Protein AF-A0A0L6CN71-F1 (afdb_monomer)

Mean predicted aligned error: 9.07 Å

Organism: NCBI:txid1631356

Structure (mmCIF, N/CA/C/O backbone):
data_AF-A0A0L6CN71-F1
#
_entry.id   AF-A0A0L6CN71-F1
#
loop_
_atom_site.group_PDB
_atom_site.id
_atom_site.type_symbol
_atom_site.label_atom_id
_atom_site.label_alt_id
_atom_site.label_comp_id
_atom_site.label_asym_id
_atom_site.label_entity_id
_atom_site.label_seq_id
_atom_site.pdbx_PDB_ins_code
_atom_site.Cartn_x
_atom_site.Cartn_y
_atom_site.Cartn_z
_atom_site.occupancy
_atom_site.B_iso_or_equiv
_atom_site.auth_seq_id
_atom_site.auth_comp_id
_atom_site.auth_asym_id
_atom_s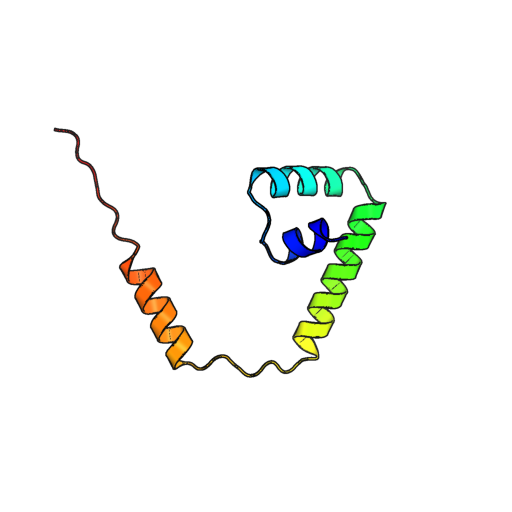ite.auth_atom_id
_atom_site.pdbx_PDB_model_num
ATOM 1 N N . MET A 1 1 ? 11.315 -6.615 -3.097 1.00 59.44 1 MET A N 1
ATOM 2 C CA . MET A 1 1 ? 10.049 -6.817 -2.362 1.00 59.44 1 MET A CA 1
ATOM 3 C C . MET A 1 1 ? 9.646 -5.570 -1.587 1.00 59.44 1 MET A C 1
ATOM 5 O O . MET A 1 1 ? 8.537 -5.108 -1.798 1.00 59.44 1 MET A O 1
ATOM 9 N N . ASP A 1 2 ? 10.529 -4.970 -0.787 1.00 78.38 2 ASP A N 1
ATOM 10 C CA . ASP A 1 2 ? 10.171 -3.854 0.114 1.00 78.38 2 ASP A CA 1
ATOM 11 C C . ASP A 1 2 ? 9.548 -2.623 -0.574 1.00 78.38 2 ASP A C 1
ATOM 13 O O . ASP A 1 2 ? 8.638 -2.011 -0.025 1.00 78.38 2 ASP A O 1
ATOM 17 N N . GLN A 1 3 ? 9.954 -2.292 -1.806 1.00 88.56 3 GLN A N 1
ATOM 18 C CA . GLN A 1 3 ? 9.399 -1.135 -2.527 1.00 88.5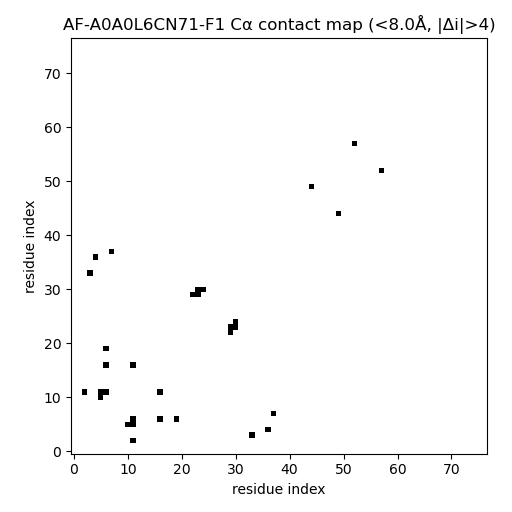6 3 GLN A CA 1
ATOM 19 C C . GLN A 1 3 ? 7.941 -1.315 -2.979 1.00 88.56 3 GLN A C 1
ATOM 21 O O . GLN A 1 3 ? 7.197 -0.339 -2.989 1.00 88.56 3 GLN A O 1
ATOM 26 N N . ILE A 1 4 ? 7.509 -2.537 -3.325 1.00 92.75 4 ILE A N 1
ATOM 27 C CA . ILE A 1 4 ? 6.105 -2.808 -3.692 1.00 92.75 4 ILE A CA 1
ATOM 28 C C . ILE A 1 4 ? 5.211 -2.650 -2.460 1.00 92.75 4 ILE A C 1
ATOM 30 O O . ILE A 1 4 ? 4.146 -2.045 -2.554 1.00 92.75 4 ILE A O 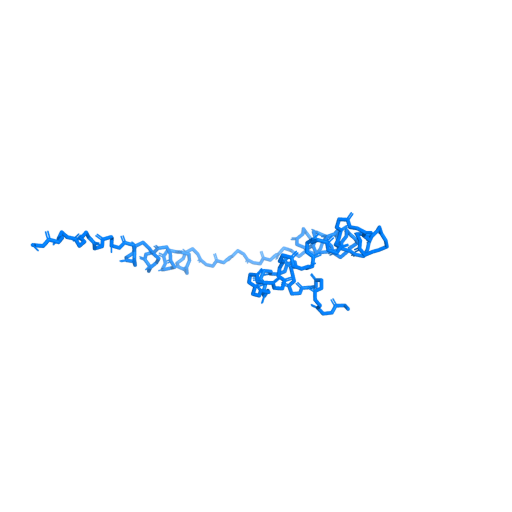1
ATOM 34 N N . TYR A 1 5 ? 5.660 -3.130 -1.296 1.00 93.88 5 TYR A N 1
ATOM 35 C CA . TYR A 1 5 ? 4.935 -2.948 -0.039 1.00 93.88 5 TYR A CA 1
ATOM 36 C C . TYR A 1 5 ? 4.848 -1.476 0.359 1.00 93.88 5 TYR A C 1
ATOM 38 O O . TYR A 1 5 ? 3.743 -0.979 0.550 1.00 93.88 5 TYR A O 1
ATOM 46 N N . ALA A 1 6 ? 5.974 -0.758 0.362 1.00 94.56 6 ALA A N 1
ATOM 47 C CA . ALA A 1 6 ? 5.988 0.675 0.645 1.00 94.56 6 ALA A CA 1
ATOM 48 C C . ALA A 1 6 ? 5.087 1.465 -0.322 1.00 94.56 6 ALA A C 1
ATOM 50 O O . ALA A 1 6 ? 4.416 2.412 0.076 1.00 94.56 6 ALA A O 1
ATOM 51 N N . TYR A 1 7 ? 5.014 1.064 -1.594 1.00 95.56 7 TYR A N 1
ATOM 52 C CA . TYR A 1 7 ? 4.098 1.668 -2.561 1.00 95.56 7 TYR A CA 1
ATOM 53 C C . TYR A 1 7 ? 2.628 1.356 -2.268 1.00 95.56 7 TYR A C 1
ATOM 55 O O . TYR A 1 7 ? 1.798 2.260 -2.314 1.00 95.56 7 TYR A O 1
ATOM 63 N N . LEU A 1 8 ? 2.300 0.099 -1.946 1.00 95.12 8 LEU A N 1
ATOM 64 C CA . LEU A 1 8 ? 0.943 -0.322 -1.577 1.00 95.12 8 LEU A CA 1
ATOM 65 C C . LEU A 1 8 ? 0.441 0.371 -0.304 1.00 95.12 8 LEU A C 1
ATOM 67 O O . LEU A 1 8 ? -0.748 0.659 -0.206 1.00 95.12 8 LEU A O 1
ATOM 71 N N . ASP A 1 9 ? 1.337 0.638 0.645 1.00 94.06 9 ASP A N 1
ATOM 72 C CA . ASP A 1 9 ? 1.027 1.308 1.912 1.00 94.06 9 ASP A CA 1
ATOM 73 C C . ASP A 1 9 ? 1.109 2.844 1.822 1.00 94.06 9 ASP A C 1
ATOM 75 O O . ASP A 1 9 ? 0.727 3.546 2.756 1.00 94.06 9 ASP A O 1
ATOM 79 N N . GLY A 1 10 ? 1.536 3.389 0.676 1.00 94.56 10 GLY A N 1
ATOM 80 C CA . GLY A 1 10 ? 1.652 4.834 0.458 1.00 94.56 10 GLY A CA 1
ATOM 81 C C . GLY A 1 10 ? 2.819 5.486 1.208 1.00 94.56 10 GLY A C 1
ATOM 82 O O . GLY A 1 10 ? 2.790 6.686 1.467 1.00 94.56 10 GLY A O 1
ATOM 83 N N . GLU A 1 11 ? 3.841 4.705 1.555 1.00 96.50 11 GLU A N 1
ATOM 84 C CA . GLU A 1 11 ? 5.014 5.115 2.337 1.00 96.50 11 GLU A CA 1
ATOM 85 C C . GLU A 1 11 ? 6.184 5.609 1.469 1.00 96.50 11 GLU A C 1
ATOM 87 O O . GLU A 1 11 ? 7.208 6.048 1.994 1.00 96.50 11 GLU A O 1
ATOM 92 N N . LEU A 1 12 ? 6.056 5.552 0.139 1.00 95.56 12 LEU A N 1
ATOM 93 C CA . LEU A 1 12 ? 7.056 6.113 -0.768 1.00 95.56 12 LEU A CA 1
ATOM 94 C C . LEU A 1 12 ? 6.929 7.634 -0.884 1.00 95.56 12 LEU A C 1
ATOM 96 O O . LEU A 1 12 ? 5.836 8.198 -0.942 1.00 95.56 12 LEU A O 1
ATOM 100 N N . ASP A 1 13 ? 8.073 8.303 -0.998 1.00 96.25 13 ASP A N 1
ATOM 101 C CA . ASP A 1 13 ? 8.117 9.697 -1.409 1.00 96.25 13 ASP A CA 1
ATOM 102 C C . ASP A 1 13 ? 7.687 9.847 -2.880 1.00 96.25 13 ASP A C 1
ATOM 104 O O . ASP A 1 13 ? 7.751 8.912 -3.683 1.00 96.25 13 ASP A O 1
ATOM 108 N N . ARG A 1 14 ? 7.235 11.052 -3.256 1.00 95.69 14 ARG A N 1
ATOM 109 C CA . ARG A 1 14 ? 6.681 11.311 -4.601 1.00 95.69 14 ARG A CA 1
ATOM 110 C C . ARG A 1 14 ? 7.615 10.884 -5.748 1.00 95.69 14 ARG A C 1
ATOM 112 O O . ARG A 1 14 ? 7.110 10.280 -6.692 1.00 95.69 14 ARG A O 1
ATOM 119 N N . PRO A 1 15 ? 8.935 11.164 -5.710 1.00 96.56 15 PRO A N 1
ATOM 120 C CA . PRO A 1 15 ? 9.848 10.711 -6.757 1.00 96.56 15 PRO A CA 1
ATOM 121 C C . PRO A 1 15 ? 9.893 9.186 -6.898 1.00 96.56 15 PRO A C 1
ATOM 123 O O . PRO A 1 15 ? 9.773 8.676 -8.011 1.00 96.56 15 PRO A O 1
ATOM 126 N N . SER A 1 16 ? 10.014 8.448 -5.790 1.00 95.38 16 SER A N 1
ATOM 127 C CA . SER A 1 16 ? 10.060 6.981 -5.828 1.00 95.38 16 SER A CA 1
ATOM 128 C C . SER A 1 16 ? 8.729 6.380 -6.265 1.00 95.38 16 SER A C 1
ATOM 130 O O . SER A 1 16 ? 8.711 5.385 -6.989 1.00 95.38 16 SER A O 1
ATOM 132 N N . GLN A 1 17 ? 7.615 7.004 -5.877 1.00 96.62 17 GLN A N 1
ATOM 133 C CA . GLN A 1 17 ? 6.285 6.603 -6.320 1.00 96.62 17 GLN A CA 1
ATOM 134 C C . GLN A 1 17 ? 6.157 6.679 -7.849 1.00 96.62 17 GLN A C 1
ATOM 136 O O . GLN A 1 17 ? 5.643 5.741 -8.459 1.00 96.62 17 GLN A O 1
ATOM 141 N N . GLU A 1 18 ? 6.629 7.760 -8.476 1.00 97.12 18 GLU A N 1
ATOM 142 C CA . GLU A 1 18 ? 6.550 7.917 -9.934 1.00 97.12 18 GLU A CA 1
ATOM 143 C C . GLU A 1 18 ? 7.486 6.946 -10.663 1.00 97.12 18 GLU A C 1
ATOM 145 O O . GLU A 1 18 ? 7.072 6.302 -11.626 1.00 97.12 18 GLU A O 1
ATOM 150 N N . LEU A 1 19 ? 8.713 6.761 -10.161 1.00 96.81 19 LEU A N 1
ATOM 151 C CA . LEU A 1 19 ? 9.664 5.793 -10.716 1.00 96.81 19 LEU A CA 1
ATOM 152 C C . LEU A 1 19 ? 9.106 4.369 -10.704 1.00 96.81 19 LEU A C 1
ATOM 154 O O . LEU A 1 19 ? 9.159 3.666 -11.7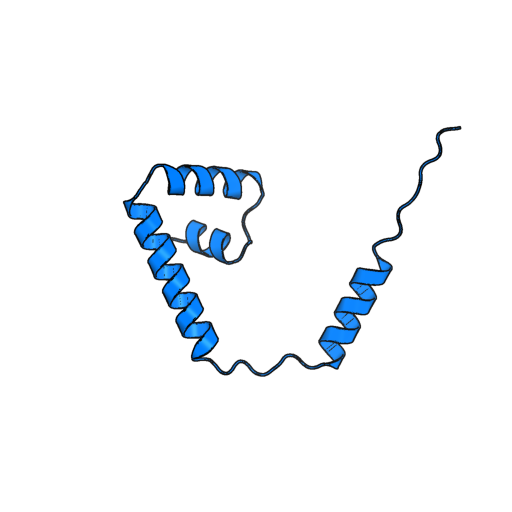14 1.00 96.81 19 LEU A O 1
ATOM 158 N N . LEU A 1 20 ? 8.541 3.939 -9.573 1.00 95.88 20 LEU A N 1
ATOM 159 C CA . LEU A 1 20 ? 7.972 2.601 -9.470 1.00 95.88 20 LEU A CA 1
ATOM 160 C C . LEU A 1 20 ? 6.719 2.459 -10.339 1.00 95.88 20 LEU A C 1
ATOM 162 O O . LEU A 1 20 ? 6.529 1.426 -10.973 1.00 95.88 20 LEU A O 1
ATOM 166 N N . LYS A 1 21 ? 5.890 3.503 -10.428 1.00 96.12 21 LYS A N 1
ATOM 167 C CA . LYS A 1 21 ? 4.725 3.513 -11.317 1.00 96.12 21 LYS A CA 1
ATOM 168 C C . LYS A 1 21 ? 5.134 3.338 -12.779 1.00 96.12 21 LYS A C 1
ATOM 170 O O . LYS A 1 21 ? 4.538 2.516 -13.468 1.00 96.12 21 LYS A O 1
ATOM 175 N N . GLN A 1 22 ? 6.156 4.060 -13.239 1.00 97.50 22 GLN A N 1
ATOM 176 C CA . GLN A 1 22 ? 6.692 3.882 -14.587 1.00 97.50 22 GLN A CA 1
ATOM 177 C C . GLN A 1 22 ? 7.219 2.456 -14.789 1.00 97.50 22 GLN A C 1
ATOM 179 O O . GLN A 1 22 ? 6.890 1.815 -15.784 1.00 97.50 22 GLN A O 1
ATOM 184 N N . HIS A 1 23 ? 7.968 1.924 -13.821 1.00 96.62 23 HIS A N 1
ATOM 185 C CA . HIS A 1 23 ? 8.470 0.555 -13.888 1.00 96.62 23 HIS A CA 1
ATOM 186 C C . HIS A 1 23 ? 7.340 -0.476 -14.036 1.00 96.62 23 HIS A C 1
ATOM 188 O O . HIS A 1 23 ? 7.436 -1.375 -14.869 1.00 96.62 23 HIS A O 1
ATOM 194 N N . LEU A 1 24 ? 6.250 -0.333 -13.276 1.00 96.31 24 LEU A N 1
ATOM 195 C CA . LEU A 1 24 ? 5.086 -1.213 -13.390 1.00 96.31 24 LEU A CA 1
ATOM 196 C C . LEU A 1 24 ? 4.418 -1.113 -14.773 1.00 96.31 24 LEU A C 1
ATOM 198 O O . LEU A 1 24 ? 3.940 -2.118 -15.281 1.00 96.31 24 LEU A O 1
ATOM 202 N N . LEU A 1 25 ? 4.425 0.047 -15.435 1.00 96.69 25 LEU A N 1
ATOM 203 C CA . LEU A 1 25 ? 3.888 0.165 -16.801 1.00 96.69 25 LEU A CA 1
ATOM 204 C C . LEU A 1 25 ? 4.730 -0.584 -17.845 1.00 96.69 25 LEU A C 1
ATOM 206 O O . LEU A 1 25 ? 4.196 -1.039 -18.855 1.00 96.69 25 LEU A O 1
ATOM 210 N N . GLU A 1 26 ? 6.034 -0.709 -17.611 1.00 97.25 26 GLU A N 1
ATOM 211 C CA . GLU A 1 26 ? 6.994 -1.245 -18.581 1.00 97.25 26 GLU A CA 1
ATOM 212 C C . GLU A 1 26 ? 7.419 -2.699 -18.280 1.00 97.25 26 GLU A C 1
ATOM 214 O O . GLU A 1 26 ? 8.025 -3.354 -19.129 1.00 97.25 26 GLU A O 1
ATOM 219 N N . CYS A 1 27 ? 7.089 -3.235 -17.098 1.00 97.25 27 CYS A N 1
ATOM 220 C CA . CYS A 1 27 ? 7.566 -4.534 -16.613 1.00 97.25 27 CYS A CA 1
ATOM 221 C C . CYS A 1 27 ? 6.413 -5.474 -16.186 1.00 97.25 27 CYS A C 1
ATOM 223 O O . CYS A 1 27 ? 6.050 -5.516 -15.005 1.00 97.25 27 CYS A O 1
ATOM 225 N N . PRO A 1 28 ? 5.866 -6.304 -17.104 1.00 95.31 28 PRO A N 1
ATOM 226 C CA . PRO A 1 28 ? 4.785 -7.249 -16.797 1.00 95.31 28 PRO A CA 1
ATOM 227 C C . PRO A 1 28 ? 5.053 -8.211 -15.622 1.00 95.31 28 PRO A C 1
ATOM 229 O O . PRO A 1 28 ? 4.130 -8.456 -14.845 1.00 95.31 28 PRO A O 1
ATOM 232 N N . PRO A 1 29 ? 6.279 -8.743 -15.420 1.00 95.62 29 PRO A N 1
ATOM 233 C CA . PRO A 1 29 ? 6.579 -9.560 -14.243 1.00 95.62 29 PRO A CA 1
ATOM 234 C C . PRO A 1 29 ? 6.321 -8.832 -12.917 1.00 95.62 29 PRO A C 1
ATOM 236 O O . PRO A 1 29 ? 5.738 -9.40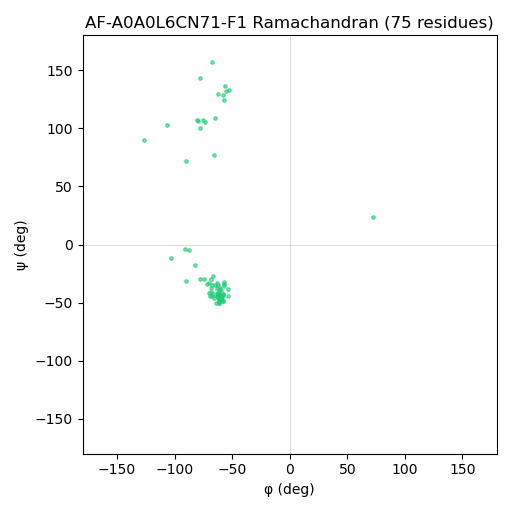8 -12.001 1.00 95.62 29 PRO A O 1
ATOM 239 N N . CYS A 1 30 ? 6.704 -7.557 -12.824 1.00 95.56 30 CYS A N 1
ATOM 240 C CA . CYS A 1 30 ? 6.528 -6.769 -11.606 1.00 95.56 30 CYS A CA 1
ATOM 241 C C . CYS A 1 30 ? 5.071 -6.349 -11.389 1.00 95.56 30 CYS A C 1
ATOM 243 O O . CYS A 1 30 ? 4.639 -6.273 -10.240 1.00 95.56 30 CYS A O 1
ATOM 245 N N . VAL A 1 31 ? 4.287 -6.170 -12.460 1.00 96.44 31 VAL A N 1
ATOM 246 C CA . VAL A 1 31 ? 2.821 -6.040 -12.354 1.00 96.44 31 VAL A CA 1
ATOM 247 C C . VAL A 1 31 ? 2.218 -7.289 -11.726 1.00 96.44 31 VAL A C 1
ATOM 249 O O . VAL A 1 31 ? 1.422 -7.172 -10.801 1.00 96.44 31 VAL A O 1
ATOM 252 N N . GLY A 1 32 ? 2.645 -8.479 -12.156 1.00 96.50 32 GLY A N 1
ATOM 253 C CA . GLY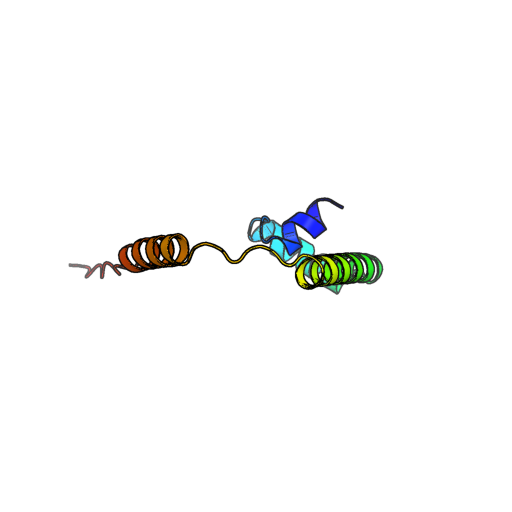 A 1 32 ? 2.171 -9.734 -11.572 1.00 96.50 32 GLY A CA 1
ATOM 254 C C . GLY A 1 32 ? 2.475 -9.857 -10.073 1.00 96.50 32 GLY A C 1
ATOM 255 O O . GLY A 1 32 ? 1.631 -10.324 -9.308 1.00 96.50 32 GLY A O 1
ATOM 256 N N . GLU A 1 33 ? 3.652 -9.408 -9.624 1.00 94.94 33 GLU A N 1
ATOM 257 C CA . GLU A 1 33 ? 3.973 -9.350 -8.189 1.00 94.94 33 GLU A CA 1
ATOM 258 C C . GLU A 1 33 ? 3.101 -8.339 -7.437 1.00 94.94 33 GLU A C 1
ATOM 260 O O . GLU A 1 33 ? 2.546 -8.673 -6.390 1.00 94.94 33 GLU A O 1
ATOM 265 N N . TYR A 1 34 ? 2.935 -7.135 -7.990 1.00 96.00 34 TYR A N 1
ATOM 266 C CA . TYR A 1 34 ? 2.079 -6.096 -7.423 1.00 96.00 34 TYR A CA 1
ATOM 267 C C . TYR A 1 34 ? 0.626 -6.569 -7.272 1.00 96.00 34 TYR A C 1
ATOM 269 O O . TYR A 1 34 ? 0.039 -6.433 -6.200 1.00 96.00 34 TYR A O 1
ATOM 277 N N . GLU A 1 35 ? 0.051 -7.169 -8.316 1.00 96.62 35 GLU A N 1
ATOM 278 C CA . GLU A 1 35 ? -1.321 -7.683 -8.304 1.00 96.62 35 GLU A CA 1
ATOM 279 C C . GLU A 1 35 ? -1.494 -8.812 -7.285 1.00 96.62 35 GLU A C 1
ATOM 281 O O . GLU A 1 35 ? -2.478 -8.830 -6.542 1.00 96.62 35 GLU A O 1
ATOM 286 N N . ARG A 1 36 ? -0.526 -9.733 -7.197 1.00 96.50 36 ARG A N 1
ATOM 287 C CA . ARG A 1 36 ? -0.530 -10.801 -6.189 1.00 96.50 36 ARG A CA 1
ATOM 288 C C . ARG A 1 36 ? -0.566 -10.223 -4.775 1.00 96.50 36 ARG A C 1
ATOM 290 O O . ARG A 1 36 ? -1.383 -10.655 -3.959 1.00 96.50 36 ARG A O 1
ATOM 297 N N . ASP A 1 37 ? 0.301 -9.261 -4.485 1.00 95.75 37 ASP A N 1
ATOM 298 C CA . ASP A 1 37 ? 0.429 -8.692 -3.143 1.00 95.75 37 ASP A CA 1
ATOM 299 C C . ASP A 1 37 ? -0.783 -7.802 -2.799 1.00 95.75 37 ASP A C 1
ATOM 301 O O . ASP A 1 37 ? -1.272 -7.823 -1.665 1.00 95.75 37 ASP A O 1
ATOM 305 N N . LEU A 1 38 ? -1.359 -7.112 -3.790 1.00 96.06 38 LEU A N 1
ATOM 306 C CA . LEU A 1 38 ? -2.629 -6.389 -3.667 1.00 96.06 38 LEU A CA 1
ATOM 307 C C . LEU A 1 38 ? -3.791 -7.337 -3.331 1.00 96.06 38 LEU A C 1
ATOM 309 O O . LEU A 1 38 ? -4.568 -7.078 -2.406 1.00 96.06 38 LEU A O 1
ATOM 313 N N . LEU A 1 39 ? -3.900 -8.465 -4.042 1.00 96.88 39 LEU A N 1
ATOM 314 C CA . LEU A 1 39 ? -4.911 -9.488 -3.772 1.00 96.88 39 LEU A CA 1
ATOM 315 C C . LEU A 1 39 ? -4.745 -10.080 -2.372 1.00 96.88 39 LEU A C 1
ATOM 317 O O . LEU A 1 39 ? -5.742 -10.246 -1.663 1.00 96.88 39 LEU A O 1
ATOM 321 N N . LEU A 1 40 ? -3.509 -10.346 -1.945 1.00 94.56 40 LEU A N 1
ATOM 322 C CA . LEU A 1 40 ? -3.214 -10.822 -0.597 1.00 94.56 40 LEU A CA 1
ATOM 323 C C . LEU A 1 40 ? -3.653 -9.810 0.471 1.00 94.56 40 LEU A C 1
ATOM 325 O O . LEU A 1 40 ? -4.372 -10.190 1.396 1.00 94.56 40 LEU A O 1
ATOM 329 N N . LYS A 1 41 ? -3.308 -8.522 0.328 1.00 92.25 41 LYS A N 1
ATOM 330 C CA . LYS A 1 41 ? -3.773 -7.462 1.243 1.00 92.25 41 LYS A CA 1
ATOM 331 C C . LYS A 1 41 ? -5.304 -7.392 1.292 1.00 92.25 41 LYS A C 1
ATOM 333 O O . LYS A 1 41 ? -5.872 -7.339 2.381 1.00 92.25 41 LYS A O 1
ATOM 338 N N . SER A 1 42 ? -5.981 -7.492 0.143 1.00 92.44 42 SER A N 1
ATOM 339 C CA . SER A 1 42 ? -7.453 -7.506 0.080 1.00 92.44 42 SER A CA 1
ATOM 340 C C . SER A 1 42 ? -8.071 -8.713 0.802 1.00 92.44 42 SER A C 1
ATOM 342 O O . SER A 1 42 ? -9.119 -8.601 1.439 1.00 92.44 42 SER A O 1
ATOM 344 N N . LEU A 1 43 ? -7.423 -9.883 0.718 1.00 94.44 43 LEU A N 1
ATOM 345 C CA . LEU A 1 43 ? -7.835 -11.102 1.412 1.00 94.44 43 LEU A CA 1
ATOM 346 C C . LEU A 1 43 ? -7.670 -10.948 2.920 1.00 94.44 43 LEU A C 1
ATOM 348 O O . LEU A 1 43 ? -8.579 -11.313 3.664 1.00 94.44 43 LEU A O 1
ATOM 352 N N . LEU A 1 44 ? -6.544 -10.400 3.368 1.00 91.44 44 LEU A N 1
ATOM 353 C CA . LEU A 1 44 ? -6.311 -10.146 4.785 1.00 91.44 44 LEU A CA 1
ATOM 354 C C . LEU A 1 44 ? -7.331 -9.152 5.336 1.00 91.44 44 LEU A C 1
ATOM 356 O O . LEU A 1 44 ? -7.959 -9.441 6.347 1.00 91.44 44 LEU A O 1
ATOM 360 N N . GLN A 1 45 ? -7.582 -8.047 4.634 1.00 88.81 45 GLN A N 1
ATOM 361 C CA . GLN A 1 45 ? -8.533 -7.030 5.080 1.00 88.81 45 GLN A CA 1
ATOM 362 C C . GLN A 1 45 ? -9.966 -7.564 5.228 1.00 88.81 45 GLN A C 1
ATOM 364 O O . GLN A 1 45 ? -10.661 -7.169 6.156 1.00 88.81 45 GLN A O 1
ATOM 369 N N . ARG A 1 46 ? -10.421 -8.463 4.341 1.00 87.31 46 ARG A N 1
ATOM 370 C CA . ARG A 1 46 ? -11.767 -9.062 4.461 1.00 87.31 46 ARG A CA 1
ATOM 371 C C . ARG A 1 46 ? -11.856 -10.174 5.506 1.00 87.31 46 ARG A C 1
ATOM 373 O O . ARG A 1 46 ? -12.936 -10.423 6.028 1.00 87.31 46 ARG A O 1
ATOM 380 N N . SER A 1 47 ? -10.759 -10.896 5.731 1.00 88.31 47 SER A N 1
ATOM 381 C CA . SER A 1 47 ? -10.747 -12.096 6.581 1.00 88.31 47 SER A CA 1
ATOM 382 C C . SER A 1 47 ? -10.444 -11.750 8.033 1.00 88.31 47 SER A C 1
ATOM 384 O O . SER A 1 47 ? -10.939 -12.406 8.946 1.00 88.31 47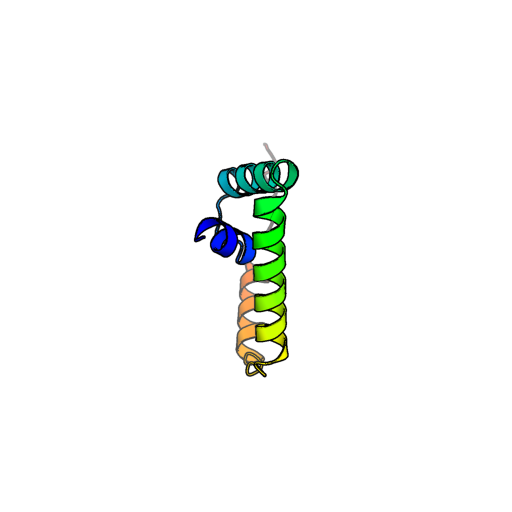 SER A O 1
ATOM 386 N N . CYS A 1 48 ? -9.655 -10.702 8.253 1.00 83.69 48 CYS A N 1
ATOM 387 C CA . CYS A 1 48 ? -9.508 -10.085 9.553 1.00 83.69 48 CYS A CA 1
ATOM 388 C C . CYS A 1 48 ? -10.719 -9.180 9.772 1.00 83.69 48 CYS A C 1
ATOM 390 O O . CYS A 1 48 ? -10.812 -8.106 9.182 1.00 83.69 48 CYS A O 1
ATOM 392 N N . ALA A 1 49 ? -11.645 -9.600 10.635 1.00 67.75 49 ALA A N 1
ATOM 393 C CA . ALA A 1 49 ? -12.589 -8.683 11.260 1.00 67.75 49 ALA A CA 1
ATOM 394 C C . ALA A 1 49 ? -11.783 -7.748 12.175 1.00 67.75 49 ALA A C 1
ATOM 396 O O . ALA A 1 49 ? -11.678 -7.976 13.377 1.00 67.75 49 ALA A O 1
ATOM 397 N N . CYS A 1 50 ? -11.107 -6.764 11.581 1.00 68.38 50 CYS A N 1
ATOM 398 C CA . CYS A 1 50 ? -10.415 -5.732 12.332 1.00 68.38 50 CYS A CA 1
ATOM 399 C C . CYS A 1 50 ? -11.453 -5.045 13.218 1.00 68.38 50 CYS A C 1
ATOM 401 O O . CYS A 1 50 ? -12.516 -4.653 12.730 1.00 68.38 50 CYS A O 1
ATOM 403 N N . GLU A 1 51 ? -11.160 -4.934 14.512 1.00 75.06 51 GLU A N 1
ATOM 404 C CA . GLU A 1 51 ? -12.007 -4.179 15.428 1.00 75.06 51 GLU A CA 1
ATOM 405 C C . GLU A 1 51 ? -12.177 -2.758 14.888 1.00 75.06 51 GLU A C 1
ATOM 407 O O . GLU A 1 51 ? -11.216 -2.119 14.447 1.00 75.06 51 GLU A O 1
ATOM 412 N N . GLU A 1 52 ? -13.421 -2.283 14.863 1.00 78.94 52 GLU A N 1
ATOM 413 C CA . GLU A 1 52 ? -13.706 -0.939 14.388 1.00 78.94 52 GLU A CA 1
ATOM 414 C C . GLU A 1 52 ? -12.998 0.064 15.303 1.00 78.94 52 GLU A C 1
ATOM 416 O O . GLU A 1 52 ? -13.100 -0.008 16.531 1.00 78.94 52 GLU A O 1
ATOM 421 N N . ALA A 1 53 ? -12.250 0.997 14.706 1.00 82.44 53 ALA A N 1
ATOM 422 C CA . ALA A 1 53 ? -11.572 2.028 15.476 1.00 82.44 53 ALA A CA 1
ATOM 423 C C . ALA A 1 53 ? -12.602 2.790 16.336 1.00 82.44 53 ALA A C 1
ATOM 425 O O . ALA A 1 53 ? -13.662 3.158 15.816 1.00 82.44 53 ALA A O 1
ATOM 426 N N . PRO A 1 54 ? -12.307 3.080 17.619 1.00 91.25 54 PRO A N 1
ATOM 427 C CA . PRO A 1 54 ? -13.242 3.786 18.485 1.00 91.25 54 PRO A CA 1
ATOM 428 C C . PRO A 1 54 ? -13.736 5.088 17.846 1.00 91.25 54 PRO A C 1
ATOM 430 O O . PRO A 1 54 ? -12.946 5.900 17.355 1.00 91.25 54 PRO A O 1
ATOM 433 N N . SER A 1 55 ? -15.050 5.313 17.877 1.00 93.00 55 SER A N 1
ATOM 434 C CA . SER A 1 55 ? -15.688 6.488 17.265 1.00 93.00 55 SER A CA 1
ATOM 435 C C . SER A 1 55 ? -15.128 7.811 17.800 1.00 93.00 55 SER A C 1
ATOM 437 O O . SER A 1 55 ? -15.001 8.785 17.055 1.00 93.00 55 SER A O 1
ATOM 439 N N . GLU A 1 56 ? -14.718 7.827 19.067 1.00 94.25 56 GLU A N 1
ATOM 440 C CA . GLU A 1 56 ? -14.067 8.967 19.703 1.00 94.25 56 GLU A CA 1
ATOM 441 C C . GLU A 1 56 ? -12.725 9.313 19.042 1.00 94.25 56 GLU A C 1
ATOM 443 O O . GLU A 1 56 ? -12.472 10.480 18.740 1.00 94.25 56 GLU A O 1
ATOM 448 N N . LEU A 1 57 ? -11.891 8.312 18.732 1.00 92.38 57 LEU A N 1
ATOM 449 C CA . LEU A 1 57 ? -10.613 8.526 18.048 1.00 92.38 57 LEU A CA 1
ATOM 450 C C . LEU A 1 57 ? -10.840 9.154 16.669 1.00 92.38 57 LEU A C 1
ATOM 452 O O . LEU A 1 57 ? -10.171 10.122 16.302 1.00 92.38 57 LEU A O 1
ATOM 456 N N . ARG A 1 58 ? -11.837 8.658 15.928 1.00 90.44 58 ARG A N 1
ATOM 457 C CA . ARG A 1 58 ? -12.232 9.231 14.636 1.00 90.44 58 ARG A CA 1
ATOM 458 C C . ARG A 1 58 ? -12.664 10.694 14.775 1.00 90.44 58 ARG A C 1
ATOM 460 O O . ARG A 1 58 ? -12.224 11.530 13.986 1.00 90.44 58 ARG A O 1
ATOM 467 N N . ALA A 1 59 ? -13.490 11.016 15.771 1.00 93.31 59 ALA A N 1
ATOM 468 C CA . ALA A 1 59 ? -13.941 12.385 16.022 1.00 93.31 59 ALA A CA 1
ATOM 469 C C . ALA A 1 59 ? -12.770 13.327 16.362 1.00 93.31 59 ALA A C 1
ATOM 471 O O . ALA A 1 59 ? -12.685 14.436 15.823 1.00 93.31 59 ALA A O 1
ATOM 472 N N . GLN A 1 60 ? -11.827 12.875 17.196 1.00 93.81 60 GLN A N 1
ATOM 473 C CA . GLN A 1 60 ? -10.624 13.637 17.544 1.00 93.81 60 GLN A CA 1
ATOM 474 C C . GLN A 1 60 ? -9.742 13.918 16.318 1.00 93.81 60 GLN A C 1
ATOM 476 O O . GLN A 1 60 ? -9.290 15.051 16.132 1.00 93.81 60 GLN A O 1
ATOM 481 N N . ILE A 1 61 ? -9.521 12.916 15.460 1.00 92.06 61 ILE A N 1
ATOM 482 C CA . ILE A 1 61 ? -8.737 13.063 14.224 1.00 92.06 61 ILE A CA 1
ATOM 483 C C . ILE A 1 61 ? -9.389 14.088 13.289 1.00 92.06 61 ILE A C 1
ATOM 485 O O . ILE A 1 61 ? -8.725 15.031 12.858 1.00 92.06 61 ILE A O 1
ATOM 489 N N . LEU A 1 62 ? -10.691 13.951 13.017 1.00 91.62 62 LEU A N 1
ATOM 490 C CA . LEU A 1 62 ? -11.415 14.863 12.123 1.00 91.62 62 LEU A CA 1
ATOM 491 C C . LEU A 1 62 ? -11.405 16.305 12.632 1.00 91.62 62 LEU A C 1
ATOM 493 O O . LEU A 1 62 ? -11.231 17.233 11.841 1.00 91.62 62 LEU A O 1
ATOM 497 N N . THR A 1 63 ? -11.533 16.492 13.947 1.00 91.56 63 THR A N 1
ATOM 498 C CA . THR A 1 63 ? -11.447 17.815 14.575 1.00 91.56 63 THR A CA 1
ATOM 499 C C . THR A 1 63 ? -10.073 18.441 14.328 1.00 91.56 63 THR A C 1
ATOM 501 O O . THR A 1 63 ? -9.991 19.559 13.826 1.00 91.56 63 THR A O 1
ATOM 504 N N . ARG A 1 64 ? -8.980 17.715 14.603 1.00 89.44 64 ARG A N 1
ATOM 505 C CA . ARG A 1 64 ? -7.607 18.220 14.410 1.00 89.44 64 ARG A CA 1
ATOM 506 C C . ARG A 1 64 ? -7.296 18.558 12.951 1.00 89.44 64 ARG A C 1
ATOM 508 O O . ARG A 1 64 ? -6.707 19.603 12.678 1.00 89.44 64 ARG A O 1
ATOM 515 N N . ILE A 1 65 ? -7.709 17.703 12.017 1.00 89.12 65 ILE A N 1
ATOM 516 C CA . ILE A 1 65 ? -7.474 17.936 10.585 1.00 89.12 65 ILE A CA 1
ATOM 517 C C . ILE A 1 65 ? -8.268 19.158 10.103 1.00 89.12 65 ILE A C 1
ATOM 519 O O . ILE A 1 65 ? -7.709 20.008 9.413 1.00 89.12 65 ILE A O 1
ATOM 523 N N . SER A 1 66 ? -9.531 19.303 10.521 1.00 81.25 66 SER A N 1
ATOM 524 C CA . SER A 1 66 ? -10.378 20.440 10.123 1.00 81.25 66 SER A CA 1
ATOM 525 C C . SER A 1 66 ? -9.858 21.781 10.651 1.00 81.25 66 SER A C 1
ATOM 527 O O . SER A 1 66 ? -9.944 22.785 9.954 1.00 81.25 66 SER A O 1
ATOM 529 N N . VAL A 1 67 ? -9.264 21.803 11.850 1.00 71.69 67 VAL A N 1
ATOM 530 C CA . VAL A 1 67 ? -8.662 23.019 12.433 1.00 71.69 67 VAL A CA 1
ATOM 531 C C . VAL A 1 67 ? -7.434 23.496 11.641 1.00 71.69 67 VAL A C 1
ATOM 533 O O . VAL A 1 67 ? -7.133 24.686 11.626 1.00 71.69 67 VAL A O 1
ATOM 536 N N . THR A 1 68 ? -6.734 22.596 10.948 1.00 62.34 68 THR A N 1
ATOM 537 C CA . THR A 1 68 ? -5.452 22.913 10.297 1.00 62.34 68 THR A CA 1
ATOM 538 C C . THR A 1 68 ? -5.627 23.588 8.925 1.00 62.34 68 THR A C 1
ATOM 540 O O . THR A 1 68 ? -4.711 24.248 8.439 1.00 62.34 68 THR A O 1
ATOM 543 N N . VAL A 1 69 ? -6.811 23.511 8.305 1.00 63.03 69 VAL A N 1
ATOM 544 C CA . VAL A 1 69 ? -7.098 24.169 7.016 1.00 63.03 69 VAL A CA 1
ATOM 545 C C . VAL A 1 69 ? -7.651 25.579 7.255 1.00 63.03 69 VAL A C 1
ATOM 547 O O . VAL A 1 69 ? -8.831 25.845 7.055 1.00 63.03 69 VAL A O 1
ATOM 550 N N . THR A 1 70 ? -6.798 26.509 7.689 1.00 58.66 70 THR A N 1
ATOM 551 C CA . THR A 1 70 ? -7.091 27.951 7.600 1.00 58.66 70 THR A CA 1
ATOM 552 C C . THR A 1 70 ? -6.222 28.540 6.497 1.00 58.66 70 THR A C 1
ATOM 554 O O . THR A 1 70 ? -5.019 28.724 6.666 1.00 58.66 70 THR A O 1
ATOM 557 N N . THR A 1 71 ? -6.815 28.795 5.331 1.00 63.28 71 THR A N 1
ATOM 558 C CA . THR A 1 71 ? -6.146 29.475 4.217 1.00 63.28 71 THR A CA 1
ATOM 559 C C . THR A 1 71 ? -5.803 30.907 4.618 1.00 63.28 71 THR A C 1
ATOM 561 O O . THR A 1 71 ? -6.693 31.750 4.728 1.00 63.28 71 THR A O 1
ATOM 564 N N . VAL A 1 72 ? -4.516 31.192 4.812 1.00 70.06 72 VAL A N 1
ATOM 565 C CA . VAL A 1 72 ? -4.012 32.564 4.922 1.00 70.06 72 VAL A CA 1
ATOM 566 C C . VAL A 1 72 ? -4.002 33.158 3.515 1.00 70.06 72 VAL A C 1
ATOM 568 O O . VAL A 1 72 ? -3.201 32.765 2.671 1.00 70.06 72 VAL A O 1
ATOM 571 N N . GLN A 1 73 ? -4.932 34.072 3.244 1.00 60.84 73 GLN A N 1
ATOM 572 C CA . GLN A 1 73 ? -4.877 34.933 2.065 1.00 60.84 73 GLN A CA 1
ATOM 573 C C . GLN A 1 73 ? -3.781 35.973 2.323 1.00 60.84 73 GLN A C 1
ATOM 575 O O . GLN A 1 73 ? -3.961 36.876 3.139 1.00 60.84 73 GLN A O 1
ATOM 580 N N . VAL A 1 74 ? -2.625 35.815 1.677 1.00 68.94 74 VAL A N 1
ATOM 581 C CA . VAL A 1 74 ? -1.625 36.884 1.604 1.00 68.94 74 VAL A CA 1
ATOM 582 C C . VAL A 1 74 ? -2.124 37.865 0.551 1.00 68.94 74 VAL A C 1
ATOM 584 O O . VAL A 1 74 ? -2.032 37.605 -0.645 1.00 68.94 74 VAL A O 1
ATOM 587 N N . THR A 1 75 ? -2.722 38.961 1.006 1.00 69.75 75 THR A N 1
ATOM 588 C CA . THR A 1 75 ? -2.930 40.141 0.171 1.00 69.75 75 THR A CA 1
ATOM 589 C C . THR A 1 75 ? -1.607 40.898 0.159 1.00 69.75 75 THR A C 1
ATOM 591 O O . THR A 1 75 ? -1.225 41.465 1.181 1.00 69.75 75 THR A O 1
ATOM 594 N N . ASP A 1 76 ? -0.888 40.850 -0.963 1.00 60.56 76 ASP A N 1
ATOM 595 C CA . ASP A 1 76 ? 0.249 41.735 -1.220 1.00 60.56 76 ASP A CA 1
ATOM 596 C C . ASP A 1 76 ? -0.216 43.200 -1.114 1.00 60.56 76 ASP A C 1
ATOM 598 O O . ASP A 1 76 ? -1.191 43.597 -1.761 1.00 60.56 76 ASP A O 1
ATOM 602 N N . CYS A 1 77 ? 0.455 43.967 -0.250 1.00 55.75 77 CYS A N 1
ATOM 603 C CA . CYS A 1 77 ? 0.348 45.426 -0.159 1.00 55.75 77 CYS A CA 1
ATOM 604 C C . CYS A 1 77 ? 1.199 46.100 -1.238 1.00 55.75 77 CYS A C 1
ATOM 606 O O . CYS A 1 77 ? 2.325 45.610 -1.484 1.00 55.75 77 CYS A O 1
#

Radius of gyration: 19.04 Å; Cα contacts (8 Å, |Δi|>4): 16; chains: 1; bounding box: 26×58×38 Å

Sequence (77 aa):
MDQIYAYLDGELDRPSQELLKQHLLECPPCVGEYERDLLLKSLLQRSCACEEAPSELRAQILTRISVTVTTVQVTDC

Secondary structure (DSSP, 8-state):
-HHHHHHHTT-S-HHHHHHHHHHHHH-HHHHHHHHHHHHHHHHHHHHS-PPPPPHHHHHHHHHHHHHH---------

InterPro domains:
  IPR024020 Anti sigma-R factor, mycothiol system,RsrA [TIGR03988] (1-70)
  IPR027383 Putative zinc-finger [PF13490] (2-30)

Solvent-accessible su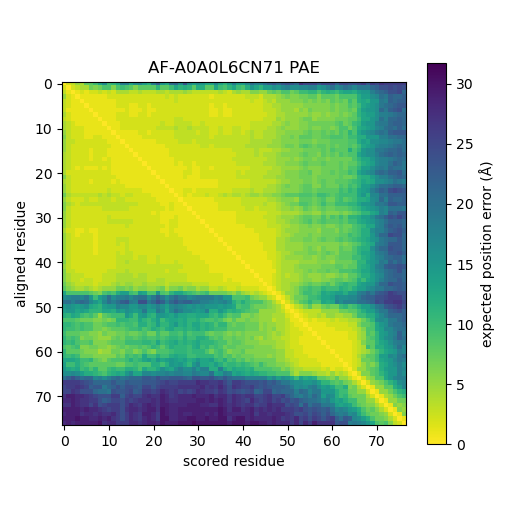rface area (backbone atoms only — not comparable to full-atom values): 4767 Å² total; per-residue (Å²): 113,69,66,59,52,34,54,75,70,64,70,48,54,72,70,58,46,52,54,52,52,53,47,43,76,76,31,68,72,57,37,54,52,49,53,53,52,51,51,49,52,54,49,48,61,71,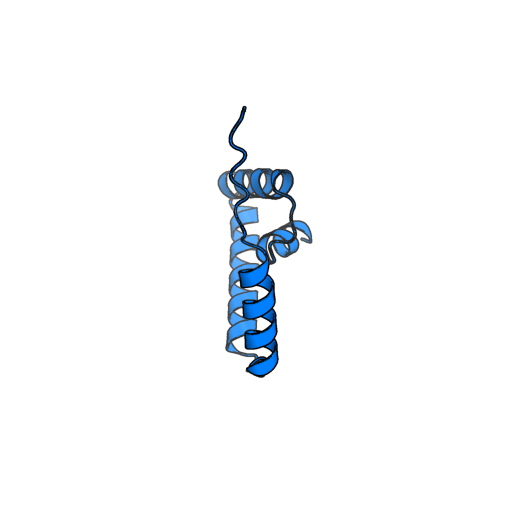69,46,81,68,77,76,75,58,68,66,59,54,52,52,51,53,52,57,57,60,70,67,71,68,84,79,80,80,76,85,129

Foldseek 3Di:
DVLLVCLVVVVDDPVSNVVVVVVCVVPVVVVVVSVVVVVVVVVCVVVPPPPDDPPVVVVVVVVVVVVVPDDDPPDDD

pLDDT: mean 87.71, std 12.08, range [55.75, 97.5]